Protein AF-A0A800FHF6-F1 (afdb_monomer)

Mean predicted aligned error: 5.93 Å

pLDDT: mean 88.07, std 9.69, range [51.0, 95.56]

Sequence (90 aa):
MNKIYQKIIGFLVKDAKLRAEEKGINFNEEKFIKKHEALLPIIFFYVLIWILNFIAPGILVMELYLIILLVLIIRGLNHYFGWIKILKKD

Structure (mmCIF, N/CA/C/O backbone):
data_AF-A0A800FHF6-F1
#
_entry.id   AF-A0A800FHF6-F1
#
loop_
_atom_site.group_PDB
_atom_site.id
_atom_site.type_symbol
_atom_site.label_atom_id
_atom_site.label_alt_id
_atom_site.label_comp_id
_atom_site.label_asym_id
_atom_site.label_entity_id
_atom_site.label_seq_id
_atom_site.pdbx_PDB_ins_code
_atom_site.Cartn_x
_atom_site.Cartn_y
_atom_site.Cartn_z
_atom_site.occupancy
_atom_site.B_iso_or_equ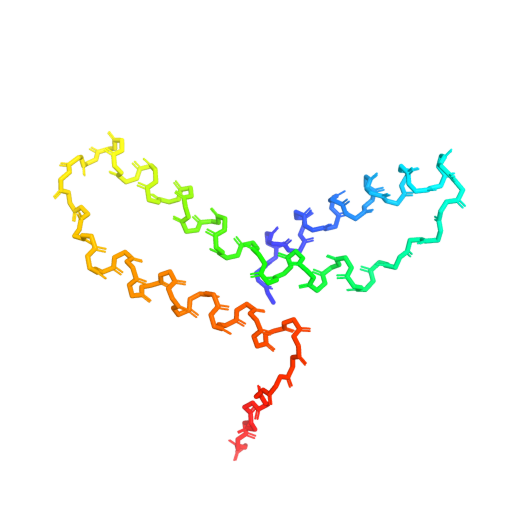iv
_atom_site.auth_seq_id
_atom_site.auth_comp_id
_atom_site.auth_asym_id
_atom_site.auth_atom_id
_atom_site.pdbx_PDB_model_num
ATOM 1 N N . MET A 1 1 ? 1.152 -9.103 7.860 1.00 64.00 1 MET A N 1
ATOM 2 C CA . MET A 1 1 ? 1.837 -8.126 6.978 1.00 64.00 1 MET A CA 1
ATOM 3 C C . MET A 1 1 ? 3.233 -7.859 7.489 1.00 64.00 1 MET A C 1
ATOM 5 O O . MET A 1 1 ? 3.478 -8.061 8.669 1.00 64.00 1 MET A O 1
ATOM 9 N N . ASN A 1 2 ? 4.130 -7.412 6.610 1.00 77.56 2 ASN A N 1
ATOM 10 C CA . ASN A 1 2 ? 5.480 -6.998 6.991 1.00 77.56 2 ASN A CA 1
ATOM 11 C C . ASN A 1 2 ? 5.431 -5.861 8.038 1.00 77.56 2 ASN A C 1
ATOM 13 O O . ASN A 1 2 ? 4.552 -4.999 7.964 1.00 77.56 2 ASN A O 1
ATOM 17 N N . LYS A 1 3 ? 6.377 -5.837 8.986 1.00 85.88 3 LYS A N 1
ATOM 18 C CA . LYS A 1 3 ? 6.428 -4.863 10.099 1.00 85.88 3 LYS A CA 1
ATOM 19 C C . LYS A 1 3 ? 6.476 -3.408 9.612 1.00 85.88 3 LYS A C 1
ATOM 21 O O . LYS A 1 3 ? 5.937 -2.516 10.261 1.00 85.88 3 LYS A O 1
ATOM 26 N N . ILE A 1 4 ? 7.078 -3.177 8.445 1.00 85.25 4 ILE A N 1
ATOM 27 C CA . ILE A 1 4 ? 7.171 -1.853 7.813 1.00 85.25 4 ILE A CA 1
ATOM 28 C C . ILE A 1 4 ? 5.782 -1.325 7.434 1.00 85.25 4 ILE A C 1
ATOM 30 O O . ILE A 1 4 ? 5.444 -0.198 7.788 1.00 85.25 4 ILE A O 1
ATOM 34 N N . TYR A 1 5 ? 4.948 -2.150 6.789 1.00 84.88 5 TYR A N 1
ATOM 35 C CA . TYR A 1 5 ? 3.584 -1.764 6.415 1.00 84.88 5 TYR A CA 1
ATOM 36 C C . TYR A 1 5 ? 2.753 -1.386 7.638 1.00 84.88 5 TYR A C 1
ATOM 38 O O . TYR A 1 5 ? 2.089 -0.356 7.633 1.00 84.88 5 TYR A O 1
ATOM 46 N N . GLN A 1 6 ? 2.849 -2.171 8.713 1.00 88.62 6 GLN A N 1
ATOM 47 C CA . GLN A 1 6 ? 2.131 -1.885 9.956 1.00 88.62 6 GLN A CA 1
ATOM 48 C C . GLN A 1 6 ? 2.557 -0.552 10.578 1.00 88.62 6 GLN A C 1
ATOM 50 O O . GLN A 1 6 ? 1.710 0.200 11.050 1.00 88.62 6 GLN A O 1
ATOM 55 N N . LYS A 1 7 ? 3.854 -0.224 10.537 1.00 91.88 7 LYS A N 1
ATOM 56 C CA . LYS A 1 7 ? 4.361 1.053 11.054 1.00 91.88 7 LYS A CA 1
ATOM 57 C C . LYS A 1 7 ? 3.852 2.245 10.236 1.00 91.88 7 LYS A C 1
ATOM 59 O O . LYS A 1 7 ? 3.440 3.240 10.825 1.00 91.88 7 LYS A O 1
ATOM 64 N N . ILE A 1 8 ? 3.836 2.125 8.904 1.00 90.94 8 ILE A N 1
ATOM 65 C CA . ILE A 1 8 ? 3.291 3.153 8.001 1.00 90.94 8 ILE A CA 1
ATOM 66 C C . ILE A 1 8 ? 1.796 3.352 8.271 1.00 90.94 8 ILE A C 1
ATOM 68 O O . ILE A 1 8 ? 1.358 4.475 8.500 1.00 90.94 8 ILE A O 1
ATOM 72 N N . ILE A 1 9 ? 1.020 2.267 8.309 1.00 92.75 9 ILE A N 1
ATOM 73 C CA . ILE A 1 9 ? -0.425 2.328 8.564 1.00 92.75 9 ILE A CA 1
ATOM 74 C C . ILE A 1 9 ? -0.703 2.935 9.937 1.00 92.75 9 ILE A C 1
ATOM 76 O O . ILE A 1 9 ? -1.546 3.816 10.042 1.00 92.75 9 ILE A O 1
ATOM 80 N N . GLY A 1 10 ? 0.028 2.525 10.974 1.00 93.75 10 GLY A N 1
ATOM 81 C CA . GLY A 1 10 ? -0.143 3.066 12.321 1.00 93.75 10 GLY A CA 1
ATOM 82 C C . GLY A 1 10 ? 0.103 4.575 12.390 1.00 93.75 10 GLY A C 1
ATOM 83 O O . GLY A 1 10 ? -0.609 5.278 13.102 1.00 93.75 10 GLY A O 1
ATOM 84 N N . PHE A 1 11 ? 1.065 5.095 11.623 1.00 94.31 11 PHE A N 1
ATOM 85 C CA . PHE A 1 11 ? 1.264 6.539 11.496 1.00 94.31 11 PHE A CA 1
ATOM 86 C C . PHE A 1 11 ? 0.072 7.218 10.803 1.00 94.31 11 PHE A C 1
ATOM 88 O O . PHE A 1 11 ? -0.476 8.181 11.336 1.00 94.31 11 PHE A O 1
ATOM 95 N N . LEU A 1 12 ? -0.382 6.675 9.668 1.00 93.38 12 LEU A N 1
ATOM 96 C CA . LEU A 1 12 ? -1.521 7.210 8.910 1.00 93.38 12 LEU A CA 1
ATOM 97 C C . LEU A 1 12 ? -2.827 7.194 9.713 1.00 93.38 12 LEU A C 1
ATOM 99 O O . LEU A 1 12 ? -3.620 8.126 9.620 1.00 93.38 12 LEU A O 1
ATOM 103 N N . VAL A 1 13 ? -3.048 6.148 10.510 1.00 95.56 13 VAL A N 1
ATOM 104 C CA . VAL A 1 13 ? -4.208 6.009 11.398 1.00 95.56 13 VAL A CA 1
ATOM 105 C C . VAL A 1 13 ? -4.209 7.099 12.461 1.00 95.56 13 VAL A C 1
ATOM 107 O O . VAL A 1 13 ? -5.233 7.750 12.645 1.00 95.56 13 VAL A O 1
ATOM 110 N N . LYS A 1 14 ? -3.074 7.333 13.135 1.00 94.81 14 LYS A N 1
ATOM 111 C CA . LYS A 1 14 ? -2.961 8.377 14.167 1.00 94.81 14 LYS A CA 1
ATOM 112 C C . LYS A 1 14 ? -3.295 9.756 13.606 1.00 94.81 14 LYS A C 1
ATOM 114 O O . LYS A 1 14 ? -4.102 10.478 14.177 1.00 94.81 14 LYS A O 1
ATOM 119 N N . ASP A 1 15 ? -2.709 10.079 12.463 1.00 94.38 15 ASP A N 1
ATOM 120 C CA . ASP A 1 15 ? -2.906 11.348 11.7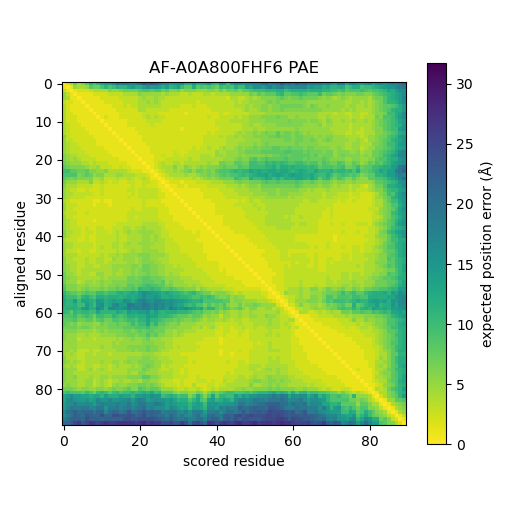68 1.00 94.38 15 ASP A CA 1
ATOM 121 C C . ASP A 1 15 ? -4.354 11.516 11.254 1.00 94.38 15 ASP A C 1
ATOM 123 O O . ASP A 1 15 ? -4.975 12.568 11.410 1.00 94.38 15 ASP A O 1
ATOM 127 N N . ALA A 1 16 ? -4.955 10.456 10.703 1.00 93.31 16 ALA A N 1
ATOM 128 C CA . ALA A 1 16 ? -6.358 10.472 10.286 1.00 93.31 16 ALA A CA 1
ATOM 129 C C . ALA A 1 16 ? -7.335 10.600 11.463 1.00 93.31 16 ALA A C 1
ATOM 131 O O . ALA A 1 16 ? -8.344 11.292 11.332 1.00 93.31 16 ALA A O 1
ATOM 132 N N . LYS A 1 17 ? -7.030 9.963 12.598 1.00 93.75 17 LYS A N 1
ATOM 133 C CA . LYS A 1 17 ? -7.834 10.037 13.819 1.00 93.75 17 LYS A CA 1
ATOM 134 C C . LYS A 1 17 ? -7.840 11.451 14.395 1.00 93.75 17 LYS A C 1
ATOM 136 O O . LYS A 1 17 ? -8.920 11.979 14.630 1.00 93.75 17 LYS A O 1
ATOM 141 N N . LEU A 1 18 ? -6.672 12.090 14.502 1.00 95.44 18 LEU A N 1
ATOM 142 C CA . LEU A 1 18 ? -6.553 13.490 14.933 1.00 95.44 18 LEU A CA 1
ATOM 143 C C . LEU A 1 18 ? -7.416 14.425 14.072 1.00 95.44 18 LEU A C 1
ATOM 145 O O . LEU A 1 18 ? -8.240 15.171 14.590 1.00 95.44 18 LEU A O 1
ATOM 149 N N . ARG A 1 19 ? -7.325 14.308 12.741 1.00 93.69 19 ARG A N 1
ATOM 150 C CA . ARG A 1 19 ? -8.155 15.108 11.822 1.00 93.69 19 ARG A CA 1
ATOM 151 C C . ARG A 1 19 ? -9.652 14.826 11.921 1.00 93.69 19 ARG A C 1
ATOM 153 O O . ARG A 1 19 ? -10.459 15.680 11.561 1.00 93.69 19 ARG A O 1
ATOM 160 N N . ALA A 1 20 ? -10.040 13.610 12.294 1.00 93.31 20 ALA A N 1
ATOM 161 C CA . ALA A 1 20 ? -11.443 13.258 12.466 1.00 93.31 20 ALA A CA 1
ATOM 162 C C . ALA A 1 20 ? -12.000 13.823 13.779 1.00 93.31 20 ALA A C 1
ATOM 164 O O . ALA A 1 20 ? -13.118 14.337 13.777 1.00 93.31 20 ALA A O 1
ATOM 165 N N . GLU A 1 21 ? -11.201 13.798 14.850 1.00 93.19 21 GLU A N 1
ATOM 166 C CA . GLU A 1 21 ? -11.509 14.426 16.141 1.00 93.19 21 GLU A CA 1
ATOM 167 C C . GLU A 1 21 ? -11.693 15.942 15.986 1.00 93.19 21 GLU A C 1
ATOM 169 O O . GLU A 1 21 ? -12.718 16.472 16.407 1.00 93.19 21 GLU A O 1
ATOM 174 N N . GLU A 1 22 ? -10.788 16.621 15.270 1.00 95.12 22 GLU A N 1
ATOM 175 C CA . GLU A 1 22 ? -10.906 18.056 14.946 1.00 95.12 22 GLU A CA 1
ATOM 176 C C . GLU A 1 22 ? -12.199 18.406 14.193 1.00 95.12 22 GLU A C 1
ATOM 178 O O . GLU A 1 22 ? -12.728 19.509 14.323 1.00 95.12 22 GLU A O 1
ATOM 183 N N . LYS A 1 23 ? -12.717 17.470 13.393 1.00 93.12 23 LYS A N 1
ATOM 184 C CA . LYS A 1 23 ? -13.928 17.655 12.582 1.00 93.12 23 LYS A CA 1
ATOM 185 C C . LYS A 1 23 ? -15.197 17.127 13.253 1.00 93.12 23 LYS A C 1
ATOM 187 O O . LYS A 1 23 ? -16.270 17.247 12.666 1.00 93.12 23 LYS A O 1
ATOM 192 N N . GLY A 1 24 ? -15.090 16.510 14.433 1.00 93.06 24 GLY A N 1
ATOM 193 C CA . GLY A 1 24 ? -16.2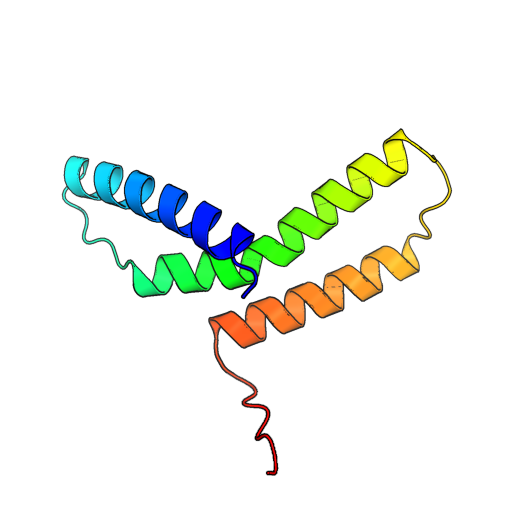10 15.856 15.113 1.00 93.06 24 GLY A CA 1
ATOM 194 C C . GLY A 1 24 ? -16.817 14.679 14.335 1.00 93.06 24 GLY A C 1
ATOM 195 O O . GLY A 1 24 ? -17.998 14.378 14.498 1.00 93.06 24 GLY A O 1
ATOM 196 N N . ILE A 1 25 ? -16.047 14.023 13.458 1.00 93.75 25 ILE A N 1
ATOM 197 C CA . ILE A 1 25 ? -16.527 12.914 12.618 1.00 93.75 25 ILE A CA 1
ATOM 198 C C . ILE A 1 25 ? -16.156 11.580 13.269 1.00 93.75 25 ILE A C 1
ATOM 200 O O . ILE A 1 25 ? -15.024 11.380 13.706 1.00 93.75 25 ILE A O 1
ATOM 204 N N . ASN A 1 26 ? -17.087 10.623 13.267 1.00 90.69 26 ASN A N 1
ATOM 205 C CA . ASN A 1 26 ? -16.806 9.266 13.726 1.00 90.69 26 ASN A CA 1
ATOM 206 C C . ASN A 1 26 ? -15.804 8.559 12.789 1.00 90.69 26 ASN A C 1
ATOM 208 O O . ASN A 1 26 ? -16.103 8.290 11.621 1.00 90.69 26 ASN A O 1
ATOM 212 N N . PHE A 1 27 ? -14.615 8.245 13.305 1.00 92.38 27 PHE A N 1
ATOM 213 C CA . PHE A 1 27 ? -13.556 7.567 12.565 1.00 92.38 27 PHE A CA 1
ATOM 214 C C . PHE A 1 27 ? -13.612 6.051 12.762 1.00 92.38 27 PHE A C 1
ATOM 216 O O . PHE A 1 27 ? -13.373 5.535 13.852 1.00 92.38 27 PHE A O 1
ATOM 223 N N . ASN A 1 28 ? -13.862 5.316 11.675 1.00 93.44 28 ASN A N 1
ATOM 224 C CA . ASN A 1 28 ? -13.765 3.859 11.678 1.00 93.44 28 ASN A CA 1
ATOM 225 C C . ASN A 1 28 ? -12.326 3.418 11.364 1.00 93.44 28 ASN A C 1
ATOM 227 O O . ASN A 1 28 ? -11.939 3.270 10.200 1.00 93.44 28 ASN A O 1
ATOM 231 N N . GLU A 1 29 ? -11.554 3.205 12.426 1.00 92.19 29 GLU A N 1
ATOM 232 C CA . GLU A 1 29 ? -10.149 2.801 12.365 1.00 92.19 29 GLU A CA 1
ATOM 233 C C . GLU A 1 29 ? -9.945 1.465 11.639 1.00 92.19 29 GLU A C 1
ATOM 235 O O . GLU A 1 29 ? -9.094 1.366 10.757 1.00 92.19 29 GLU A O 1
ATOM 240 N N . GLU A 1 30 ? -10.768 0.454 11.925 1.00 91.31 30 GLU A N 1
ATOM 241 C CA . GLU A 1 30 ? -10.633 -0.878 11.325 1.00 91.31 30 GLU A CA 1
ATOM 242 C C . GLU A 1 30 ? -10.811 -0.836 9.800 1.00 91.31 30 GLU A C 1
ATOM 244 O O . GLU A 1 30 ? -10.019 -1.403 9.041 1.00 91.31 30 GLU A O 1
ATOM 249 N N . LYS A 1 31 ? -11.831 -0.110 9.328 1.00 90.56 31 LYS A N 1
ATOM 250 C CA . LYS A 1 31 ? -12.085 0.078 7.895 1.00 90.56 31 LYS A CA 1
ATOM 251 C C . LYS A 1 31 ? -1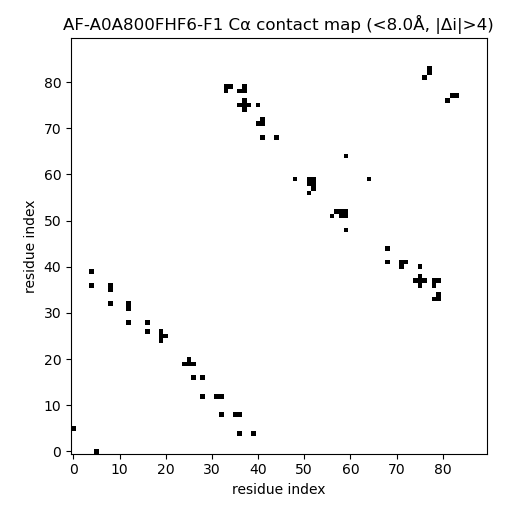0.953 0.859 7.230 1.00 90.56 31 LYS A C 1
ATOM 253 O O . LYS A 1 31 ? -10.578 0.553 6.095 1.00 90.56 31 LYS A O 1
ATOM 258 N N . PHE A 1 32 ? -10.400 1.853 7.923 1.00 93.00 32 PHE A N 1
ATOM 259 C CA . PHE A 1 32 ? -9.270 2.632 7.430 1.00 93.00 32 PHE A CA 1
ATOM 260 C C . PHE A 1 32 ? -8.008 1.775 7.293 1.00 93.00 32 PHE A C 1
ATOM 262 O O . PHE A 1 32 ? -7.348 1.836 6.252 1.00 93.00 32 PHE A O 1
ATOM 269 N N . ILE A 1 33 ? -7.710 0.946 8.295 1.00 92.31 33 ILE A N 1
ATOM 270 C CA . ILE A 1 33 ? -6.597 -0.006 8.273 1.00 92.31 33 ILE A CA 1
ATOM 271 C C . ILE A 1 33 ? -6.768 -0.965 7.094 1.00 92.31 33 ILE A C 1
ATOM 273 O O . ILE A 1 33 ? -5.919 -0.972 6.206 1.00 92.31 33 ILE A O 1
ATOM 277 N N . LYS A 1 34 ? -7.904 -1.670 6.994 1.00 91.38 34 LYS A N 1
ATOM 278 C CA . LYS A 1 34 ? -8.183 -2.620 5.897 1.00 91.38 34 LYS A CA 1
ATOM 279 C C . LYS A 1 34 ? -8.008 -1.997 4.512 1.00 91.38 34 LYS A C 1
ATOM 281 O O . LYS A 1 34 ? -7.440 -2.621 3.616 1.00 91.38 34 LYS A O 1
ATOM 286 N N . LYS A 1 35 ? -8.462 -0.751 4.332 1.00 91.44 35 LYS A N 1
ATOM 287 C CA . LYS A 1 35 ? -8.276 -0.006 3.080 1.00 91.44 35 LYS A CA 1
ATOM 288 C C . LYS A 1 35 ? -6.793 0.195 2.756 1.00 91.44 35 LYS A C 1
ATOM 290 O O . LYS A 1 35 ? -6.380 -0.055 1.628 1.00 91.44 35 LYS A O 1
ATOM 295 N N . HIS A 1 36 ? -5.993 0.645 3.719 1.00 92.75 36 HIS A N 1
ATOM 296 C CA . HIS A 1 36 ? -4.571 0.903 3.480 1.00 92.75 36 HIS A CA 1
ATOM 297 C C . HIS A 1 36 ? -3.781 -0.387 3.288 1.00 92.75 36 HIS A C 1
ATOM 299 O O . HIS A 1 36 ? -2.918 -0.434 2.420 1.00 92.75 36 HIS A O 1
ATOM 305 N N . GLU A 1 37 ? -4.108 -1.448 4.021 1.00 91.19 37 GLU A N 1
ATOM 306 C CA . GLU A 1 37 ? -3.508 -2.772 3.836 1.00 91.19 37 GLU A CA 1
ATOM 307 C C . GLU A 1 37 ? -3.729 -3.322 2.421 1.00 91.19 37 GLU A C 1
ATOM 309 O O . GLU A 1 37 ? -2.818 -3.915 1.844 1.00 91.19 37 GLU A O 1
ATOM 314 N N . ALA A 1 38 ? -4.908 -3.082 1.840 1.00 91.81 38 ALA A N 1
ATOM 315 C CA . ALA A 1 38 ? -5.220 -3.464 0.465 1.00 91.81 38 ALA A CA 1
ATOM 316 C C . ALA A 1 38 ? -4.471 -2.616 -0.581 1.00 91.81 38 ALA A C 1
ATOM 318 O O . ALA A 1 38 ? -4.071 -3.137 -1.621 1.00 91.81 38 ALA A O 1
ATOM 319 N N . LEU A 1 39 ? -4.273 -1.319 -0.317 1.00 91.88 39 LEU A N 1
ATOM 320 C CA . LEU A 1 39 ? -3.679 -0.372 -1.270 1.00 91.88 39 LEU A CA 1
ATOM 321 C C . LEU A 1 39 ? -2.147 -0.323 -1.228 1.00 91.88 39 LEU A C 1
ATOM 323 O O . LEU A 1 39 ? -1.513 -0.117 -2.261 1.00 91.88 39 LEU A O 1
ATOM 327 N N . LEU A 1 40 ? -1.538 -0.510 -0.055 1.00 91.69 40 LEU A N 1
ATOM 328 C CA . LEU A 1 40 ? -0.091 -0.387 0.152 1.00 91.69 40 LEU A CA 1
ATOM 329 C C . LEU A 1 40 ? 0.754 -1.234 -0.807 1.00 91.69 40 LEU A C 1
ATOM 331 O O . LEU A 1 40 ? 1.720 -0.690 -1.341 1.00 91.69 40 LEU A O 1
ATOM 335 N N . PRO A 1 41 ? 0.415 -2.508 -1.087 1.00 91.25 41 PRO A N 1
ATOM 336 C CA . PRO A 1 41 ? 1.152 -3.311 -2.061 1.00 91.25 41 PRO A CA 1
ATOM 337 C C . PRO A 1 41 ? 1.146 -2.711 -3.472 1.00 91.25 41 PRO A C 1
ATOM 339 O O . PRO A 1 41 ? 2.160 -2.764 -4.161 1.00 91.25 41 PRO A O 1
ATOM 342 N N . ILE A 1 42 ? 0.026 -2.108 -3.886 1.00 93.69 42 ILE A N 1
ATOM 343 C CA . ILE A 1 42 ? -0.117 -1.464 -5.198 1.00 93.69 42 ILE A CA 1
ATOM 344 C C . ILE A 1 42 ? 0.750 -0.202 -5.245 1.00 93.69 42 ILE A C 1
ATOM 346 O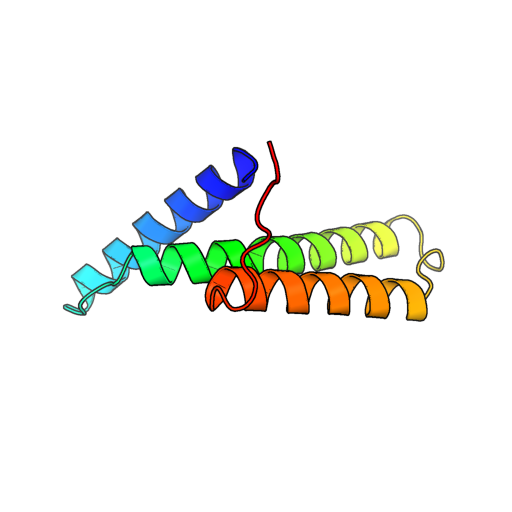 O . ILE A 1 42 ? 1.514 -0.015 -6.186 1.00 93.69 42 ILE A O 1
ATOM 350 N N . ILE A 1 43 ? 0.696 0.632 -4.201 1.00 92.69 43 ILE A N 1
ATOM 351 C CA . ILE A 1 43 ? 1.524 1.844 -4.099 1.00 92.69 43 ILE A CA 1
ATOM 352 C C . ILE A 1 43 ? 3.014 1.482 -4.138 1.00 92.69 43 ILE A C 1
ATOM 354 O O . ILE A 1 43 ? 3.777 2.088 -4.888 1.00 92.69 43 ILE A O 1
ATOM 358 N N . PHE A 1 44 ? 3.430 0.468 -3.374 1.00 92.00 44 PHE A N 1
ATOM 359 C CA . PHE A 1 44 ? 4.815 -0.006 -3.381 1.00 92.00 44 PHE A CA 1
ATOM 360 C C . PHE A 1 44 ? 5.249 -0.499 -4.757 1.00 92.00 44 PHE A C 1
ATOM 362 O O . PHE A 1 44 ? 6.363 -0.204 -5.185 1.00 92.00 44 PHE A O 1
ATOM 369 N N . PHE A 1 45 ? 4.375 -1.222 -5.458 1.00 93.19 45 PHE A N 1
ATOM 370 C CA . PHE A 1 45 ? 4.642 -1.670 -6.816 1.00 93.19 45 PHE A CA 1
ATOM 371 C C . PHE A 1 45 ? 4.861 -0.487 -7.767 1.00 93.19 45 PHE A C 1
ATOM 373 O O . PHE A 1 45 ? 5.853 -0.471 -8.487 1.00 93.19 45 PHE A O 1
ATOM 380 N N . TYR A 1 46 ? 4.022 0.550 -7.706 1.00 92.06 46 TYR A N 1
ATOM 381 C CA . TYR A 1 46 ? 4.216 1.767 -8.504 1.00 92.06 46 TYR A CA 1
ATOM 382 C C . TYR A 1 46 ? 5.545 2.471 -8.213 1.00 92.06 46 TYR A C 1
ATOM 384 O O . TYR A 1 46 ? 6.266 2.826 -9.145 1.00 92.06 46 TYR A O 1
ATOM 392 N N . VAL A 1 47 ? 5.896 2.651 -6.936 1.00 93.50 47 VAL A N 1
ATOM 393 C CA . VAL A 1 47 ? 7.170 3.278 -6.542 1.00 93.50 47 VAL A CA 1
ATOM 394 C C . VAL A 1 47 ? 8.359 2.455 -7.041 1.00 93.50 47 VAL A C 1
ATOM 396 O O . VAL A 1 47 ? 9.316 3.017 -7.568 1.00 93.50 47 VAL A O 1
ATOM 399 N N . LEU A 1 48 ? 8.288 1.125 -6.933 1.00 92.06 48 LEU A N 1
ATOM 400 C CA . LEU A 1 48 ? 9.323 0.226 -7.439 1.00 92.06 48 LEU A CA 1
ATOM 401 C C . LEU A 1 48 ? 9.497 0.364 -8.955 1.00 92.06 48 LEU A C 1
ATOM 403 O O . LEU A 1 48 ? 10.620 0.489 -9.432 1.00 92.06 48 LEU A O 1
ATOM 407 N N . ILE A 1 49 ? 8.394 0.376 -9.705 1.00 91.81 49 ILE A N 1
ATOM 408 C CA . ILE A 1 49 ? 8.398 0.547 -11.161 1.00 91.81 49 ILE A CA 1
ATOM 409 C C . ILE A 1 49 ? 9.014 1.890 -11.557 1.00 91.81 49 ILE A C 1
ATOM 411 O O . ILE A 1 49 ? 9.822 1.948 -12.481 1.00 91.81 49 ILE A O 1
ATOM 415 N N . TRP A 1 50 ? 8.686 2.958 -10.832 1.00 91.75 50 TRP A N 1
ATOM 416 C CA . TRP A 1 50 ? 9.260 4.278 -11.072 1.00 91.75 50 TRP A CA 1
ATOM 417 C C . TRP A 1 50 ? 10.780 4.299 -10.854 1.00 91.75 50 TRP A C 1
ATOM 419 O O . TRP A 1 50 ? 11.512 4.783 -11.716 1.00 91.75 50 TRP A O 1
ATOM 429 N N . ILE A 1 51 ? 11.265 3.698 -9.760 1.00 93.38 51 ILE A N 1
ATOM 430 C CA . ILE A 1 51 ? 12.704 3.560 -9.478 1.00 9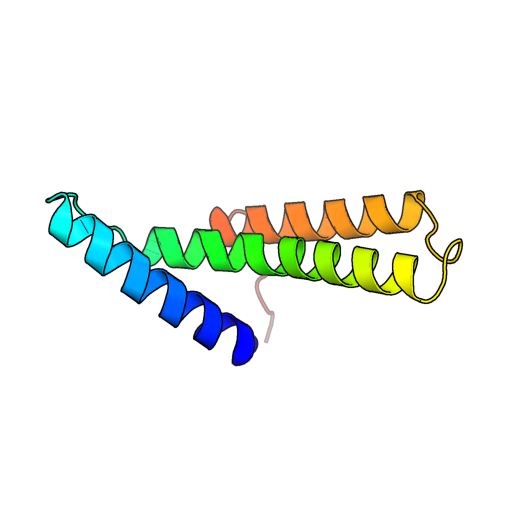3.38 51 ILE A CA 1
ATOM 431 C C . ILE A 1 51 ? 13.398 2.721 -10.560 1.00 93.38 51 ILE A C 1
ATOM 433 O O . ILE A 1 51 ? 14.462 3.099 -11.044 1.00 93.38 51 ILE A O 1
ATOM 437 N N . LEU A 1 52 ? 12.796 1.601 -10.969 1.00 90.50 52 LEU A N 1
ATOM 438 C CA . LEU A 1 52 ? 13.350 0.739 -12.015 1.00 90.50 52 LEU A CA 1
ATOM 439 C C . LEU A 1 52 ? 13.458 1.469 -13.352 1.00 90.50 52 LEU A C 1
ATOM 441 O O . LEU A 1 52 ? 14.489 1.370 -14.007 1.00 90.50 52 LEU A O 1
ATOM 445 N N . ASN A 1 53 ? 12.439 2.240 -13.732 1.00 89.88 53 ASN A N 1
ATOM 446 C CA . ASN A 1 53 ? 12.469 3.015 -14.968 1.00 89.88 53 ASN A CA 1
ATOM 447 C C . ASN A 1 53 ? 13.512 4.144 -14.929 1.00 89.88 53 ASN A C 1
ATOM 449 O O . ASN A 1 53 ? 14.088 4.485 -15.956 1.00 89.88 53 ASN A O 1
ATOM 453 N N . PHE A 1 54 ? 13.770 4.712 -13.747 1.00 91.50 54 PHE A N 1
ATOM 454 C CA . PHE A 1 54 ? 14.808 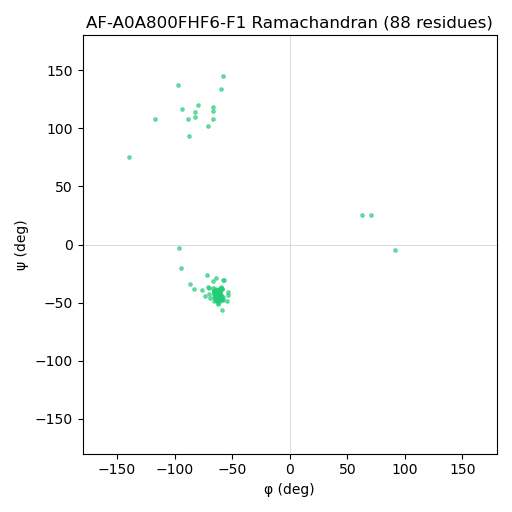5.725 -13.562 1.00 91.50 54 PHE A CA 1
ATOM 455 C C . PHE A 1 54 ? 16.223 5.143 -13.694 1.00 91.50 54 PHE A C 1
ATOM 457 O O . PHE A 1 54 ? 17.082 5.760 -14.316 1.00 91.50 54 PHE A O 1
ATOM 464 N N . ILE A 1 55 ? 16.472 3.961 -13.119 1.00 93.88 55 ILE A N 1
ATOM 465 C CA . ILE A 1 55 ? 17.808 3.340 -13.095 1.00 93.88 55 ILE A CA 1
ATOM 466 C C . ILE A 1 55 ? 18.102 2.580 -14.394 1.00 93.88 55 ILE A C 1
ATOM 468 O O . ILE A 1 55 ? 19.234 2.589 -14.873 1.00 93.88 55 ILE A O 1
ATOM 472 N N . ALA A 1 56 ? 17.101 1.904 -14.954 1.00 90.50 56 ALA A N 1
ATOM 473 C CA . ALA A 1 56 ? 17.248 1.041 -16.116 1.00 90.50 56 ALA A CA 1
ATOM 474 C C . ALA A 1 56 ? 16.062 1.214 -17.084 1.00 90.50 56 ALA A C 1
ATOM 476 O O . ALA A 1 56 ? 15.165 0.361 -17.156 1.00 90.50 56 ALA A O 1
ATOM 477 N N . PRO A 1 57 ? 16.042 2.329 -17.834 1.00 85.31 57 PRO A N 1
ATOM 478 C CA . PRO A 1 57 ? 14.992 2.589 -18.807 1.00 85.31 57 PRO A CA 1
ATOM 479 C C . PRO A 1 57 ? 14.963 1.478 -19.867 1.00 85.31 57 PRO A C 1
ATOM 481 O O . PRO A 1 57 ? 15.998 1.064 -20.385 1.00 85.31 57 PRO A O 1
ATOM 484 N N . GLY A 1 58 ? 13.765 0.981 -20.181 1.00 81.69 58 GLY A N 1
ATOM 485 C CA . GLY A 1 58 ? 13.555 -0.062 -21.195 1.00 81.69 58 GLY A CA 1
ATOM 486 C C . GLY A 1 58 ? 13.577 -1.511 -20.691 1.00 81.69 58 GLY A C 1
ATOM 487 O O . GLY A 1 58 ? 13.258 -2.408 -21.463 1.00 81.69 58 GLY A O 1
ATOM 488 N N . ILE A 1 59 ? 13.870 -1.767 -19.408 1.00 82.94 59 ILE A N 1
ATOM 489 C CA . ILE A 1 59 ? 13.754 -3.121 -18.817 1.00 82.94 59 ILE A CA 1
ATOM 490 C C . ILE A 1 59 ? 12.290 -3.555 -18.639 1.00 82.94 59 ILE A C 1
ATOM 492 O O . ILE A 1 59 ? 11.975 -4.745 -18.595 1.00 82.94 59 ILE A O 1
ATOM 496 N N . LEU A 1 60 ? 11.379 -2.593 -18.503 1.00 80.56 60 LEU A N 1
ATOM 497 C CA . LEU A 1 60 ? 9.989 -2.863 -18.166 1.00 80.56 60 LEU A CA 1
ATOM 498 C C . LEU A 1 60 ? 9.175 -3.256 -19.398 1.00 80.56 60 LEU A C 1
ATOM 500 O O . LEU A 1 60 ? 8.835 -2.422 -20.234 1.00 80.56 60 LEU A O 1
ATOM 504 N N . VAL A 1 61 ? 8.802 -4.532 -19.449 1.00 88.06 61 VAL A N 1
ATOM 505 C CA . VAL A 1 61 ? 7.831 -5.067 -20.407 1.00 88.06 61 VAL A CA 1
ATOM 506 C C . VAL A 1 61 ? 6.422 -4.728 -19.914 1.00 88.06 61 VAL A C 1
ATOM 508 O O . VAL A 1 61 ? 6.031 -5.115 -18.806 1.00 88.06 61 VAL A O 1
ATOM 511 N N . MET A 1 62 ? 5.665 -3.978 -20.717 1.00 85.25 62 MET A N 1
ATOM 512 C CA . MET A 1 62 ? 4.367 -3.411 -20.329 1.00 85.25 62 MET A CA 1
ATOM 513 C C . MET A 1 62 ? 3.361 -4.497 -19.919 1.00 85.25 62 MET A C 1
ATOM 515 O O . MET A 1 62 ? 2.626 -4.339 -18.945 1.00 85.25 62 MET A O 1
ATOM 519 N N . GLU A 1 63 ? 3.372 -5.629 -20.612 1.00 88.12 63 GLU A N 1
ATOM 520 C CA . GLU A 1 63 ? 2.498 -6.774 -20.379 1.00 88.12 63 GLU A CA 1
ATOM 521 C C . GLU A 1 63 ? 2.732 -7.386 -18.992 1.00 88.12 63 GLU A C 1
ATOM 523 O O . GLU A 1 63 ? 1.778 -7.651 -18.259 1.00 88.12 63 GLU A O 1
ATOM 528 N N . LEU A 1 64 ? 3.997 -7.548 -18.586 1.00 86.88 64 LEU A N 1
ATOM 529 C CA . LEU A 1 64 ? 4.347 -8.074 -17.262 1.00 86.88 64 LEU A CA 1
ATOM 530 C C . LEU A 1 64 ? 3.906 -7.121 -16.150 1.00 86.88 64 LEU A C 1
ATOM 532 O O . LEU A 1 64 ? 3.379 -7.562 -15.127 1.00 86.88 64 LEU A O 1
ATOM 536 N N . TYR A 1 65 ? 4.072 -5.816 -16.367 1.00 88.00 65 TYR A N 1
ATOM 537 C CA . TYR A 1 65 ? 3.590 -4.794 -15.443 1.00 88.00 65 TYR A CA 1
ATOM 538 C C . TYR A 1 65 ? 2.071 -4.889 -15.236 1.00 88.00 65 TYR A C 1
ATOM 540 O O . TYR A 1 65 ? 1.609 -4.909 -14.093 1.00 88.00 65 TYR A O 1
ATOM 548 N N . LEU A 1 66 ? 1.299 -5.008 -16.322 1.00 90.94 66 LEU A N 1
ATOM 549 C CA . LEU A 1 66 ? -0.161 -5.099 -16.259 1.00 90.94 66 LEU A CA 1
ATOM 550 C C . LEU A 1 66 ? -0.632 -6.377 -15.554 1.00 90.94 66 LEU A C 1
ATOM 552 O O . LEU A 1 66 ? -1.561 -6.317 -14.748 1.00 90.94 66 LEU A O 1
ATOM 556 N N . ILE A 1 67 ? 0.026 -7.514 -15.800 1.00 93.69 67 ILE A N 1
ATOM 557 C CA . ILE A 1 67 ? -0.296 -8.785 -15.136 1.00 93.69 67 ILE A CA 1
ATOM 558 C C . ILE A 1 67 ? -0.062 -8.678 -13.625 1.00 93.69 67 ILE A C 1
ATOM 560 O O . ILE A 1 67 ? -0.941 -9.032 -12.837 1.00 93.69 67 ILE A O 1
ATOM 564 N N . ILE A 1 68 ? 1.095 -8.160 -13.202 1.00 93.06 68 ILE A N 1
ATOM 565 C CA . ILE A 1 68 ? 1.408 -8.010 -11.774 1.00 93.06 68 ILE A CA 1
ATOM 566 C C . ILE A 1 68 ? 0.430 -7.032 -11.116 1.00 93.06 68 ILE A C 1
ATOM 568 O O . ILE A 1 68 ? -0.087 -7.316 -10.032 1.00 93.06 68 ILE A O 1
ATOM 572 N N . LEU A 1 69 ? 0.126 -5.914 -11.781 1.00 93.62 69 LEU A N 1
ATOM 573 C CA . LEU A 1 69 ? -0.843 -4.940 -11.289 1.00 93.62 69 LEU A CA 1
ATOM 574 C C . LEU A 1 69 ? -2.225 -5.575 -11.094 1.00 93.62 69 LEU A C 1
ATOM 576 O O . LEU A 1 69 ? -2.829 -5.405 -10.035 1.00 93.62 69 LEU A O 1
ATOM 580 N N . LEU A 1 70 ? -2.703 -6.347 -12.073 1.00 94.06 70 LEU A N 1
ATOM 581 C CA . LEU A 1 70 ? -3.989 -7.036 -11.993 1.00 94.06 70 LEU A CA 1
ATOM 582 C C . LEU A 1 70 ? -4.034 -8.008 -10.806 1.00 94.06 70 LEU A C 1
ATOM 584 O O . LEU A 1 70 ? -4.994 -7.997 -10.034 1.00 94.06 70 LEU A O 1
ATOM 588 N N . VAL A 1 71 ? -2.975 -8.798 -10.606 1.00 94.38 71 VAL A N 1
ATOM 589 C CA . VAL A 1 71 ? -2.859 -9.719 -9.463 1.00 94.38 71 VAL A CA 1
ATOM 590 C C . VAL A 1 71 ? -2.901 -8.963 -8.132 1.00 94.38 71 VAL A C 1
ATOM 592 O O . VAL A 1 71 ? -3.593 -9.387 -7.202 1.00 94.38 71 VAL A O 1
ATOM 595 N N . LEU A 1 72 ? -2.198 -7.831 -8.024 1.00 94.19 72 LEU A N 1
ATOM 596 C CA . LEU A 1 72 ? -2.200 -7.006 -6.814 1.00 94.19 72 LEU A CA 1
ATOM 597 C C . LEU A 1 72 ? -3.573 -6.384 -6.540 1.00 94.19 72 LEU A C 1
ATOM 599 O O . LEU A 1 72 ? -4.004 -6.380 -5.387 1.00 94.19 72 LEU A O 1
ATOM 603 N N . ILE A 1 73 ? -4.278 -5.919 -7.576 1.00 92.69 73 ILE A N 1
ATOM 604 C CA . ILE A 1 73 ? -5.642 -5.387 -7.454 1.00 92.69 73 ILE A CA 1
ATOM 605 C C . ILE A 1 73 ? -6.590 -6.476 -6.956 1.00 92.69 73 IL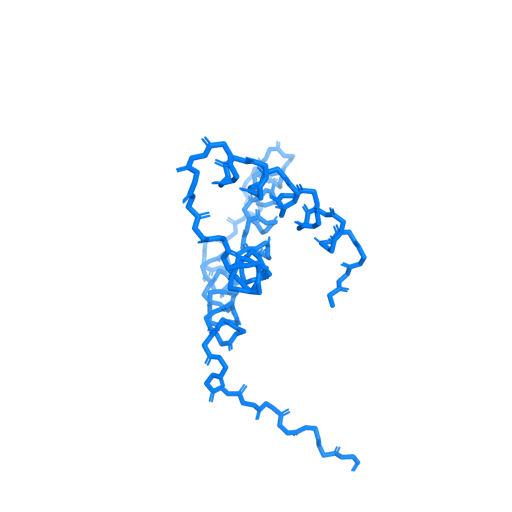E A C 1
ATOM 607 O O . ILE A 1 73 ? -7.276 -6.267 -5.958 1.00 92.69 73 ILE A O 1
ATOM 611 N N . ILE A 1 74 ? -6.597 -7.651 -7.591 1.00 93.19 74 ILE A N 1
ATOM 612 C CA . ILE A 1 74 ? -7.460 -8.771 -7.185 1.00 93.19 74 ILE A CA 1
ATOM 613 C C . ILE A 1 74 ? -7.171 -9.163 -5.734 1.00 93.19 74 ILE A C 1
ATOM 615 O O . ILE A 1 74 ? -8.093 -9.324 -4.934 1.00 93.19 74 ILE A O 1
ATOM 619 N N . ARG A 1 75 ? -5.892 -9.261 -5.356 1.00 91.31 75 ARG A N 1
ATOM 620 C CA . ARG A 1 75 ? -5.487 -9.567 -3.981 1.00 91.31 75 ARG A CA 1
ATOM 621 C C . ARG A 1 75 ? -5.934 -8.490 -2.990 1.00 91.31 75 ARG A C 1
ATOM 623 O O . ARG A 1 75 ? -6.401 -8.835 -1.907 1.00 91.31 75 ARG A O 1
ATOM 630 N N . GLY A 1 76 ? -5.793 -7.212 -3.339 1.00 90.88 76 GLY A N 1
ATOM 631 C CA . GLY A 1 76 ? -6.213 -6.085 -2.506 1.00 90.88 76 GLY A CA 1
ATOM 632 C C . GLY A 1 76 ? -7.729 -6.049 -2.312 1.00 90.88 76 GLY A C 1
ATOM 633 O O . GLY A 1 76 ? -8.200 -5.936 -1.182 1.00 90.88 76 GLY A O 1
ATOM 634 N N . LEU A 1 77 ? -8.495 -6.237 -3.390 1.00 90.00 77 LEU A N 1
ATOM 635 C CA . LEU A 1 77 ? -9.954 -6.354 -3.338 1.00 90.00 77 LEU A CA 1
ATOM 636 C C . LEU A 1 77 ? -10.379 -7.542 -2.475 1.00 90.00 77 LEU A C 1
ATOM 638 O O . LEU A 1 77 ? -11.241 -7.393 -1.611 1.00 90.00 77 LEU A O 1
ATOM 642 N N . ASN A 1 78 ? -9.730 -8.695 -2.643 1.00 90.44 78 ASN A N 1
ATOM 643 C CA . ASN A 1 78 ? -10.016 -9.864 -1.825 1.00 90.44 78 ASN A CA 1
ATOM 644 C C . ASN A 1 78 ? -9.704 -9.630 -0.340 1.00 90.44 78 ASN A C 1
ATOM 646 O O . ASN A 1 78 ? -10.467 -10.063 0.514 1.00 90.44 78 ASN A O 1
ATOM 650 N N . HIS A 1 79 ? -8.618 -8.923 -0.017 1.00 87.81 79 HIS A N 1
ATOM 651 C CA . HIS A 1 79 ? -8.287 -8.555 1.366 1.00 87.81 79 HIS A CA 1
ATOM 652 C C . HIS A 1 79 ? -9.313 -7.586 1.966 1.00 87.81 79 HIS A C 1
ATOM 654 O O . HIS A 1 79 ? -9.698 -7.729 3.123 1.00 87.81 79 HIS A O 1
ATOM 660 N N . TYR A 1 80 ? -9.782 -6.618 1.176 1.00 87.62 80 TYR A N 1
ATOM 661 C CA . TYR A 1 80 ? -10.729 -5.605 1.636 1.00 87.62 80 TYR A CA 1
ATOM 662 C C . TYR A 1 80 ? -12.152 -6.156 1.824 1.00 87.62 80 TYR A C 1
ATOM 664 O O . TYR A 1 80 ? -12.789 -5.866 2.836 1.00 87.62 80 TYR A O 1
ATOM 672 N N . PHE A 1 81 ? -12.648 -6.950 0.870 1.00 86.31 81 PHE A N 1
ATOM 673 C CA . PHE A 1 81 ? -14.011 -7.495 0.892 1.00 86.31 81 PHE A CA 1
ATOM 674 C C . PHE A 1 81 ? -14.117 -8.897 1.508 1.00 86.31 81 PHE A C 1
ATOM 676 O O . PHE A 1 81 ? -15.201 -9.298 1.922 1.00 86.31 81 PHE A O 1
ATOM 683 N N . GLY A 1 82 ? -13.016 -9.648 1.585 1.00 82.31 82 GLY A N 1
ATOM 684 C CA . GLY A 1 82 ? -12.981 -10.988 2.175 1.00 82.31 82 GLY A CA 1
ATOM 685 C C . GLY A 1 82 ? -13.699 -12.075 1.364 1.00 82.31 82 GLY A C 1
ATOM 686 O O . GLY A 1 82 ? -14.143 -13.055 1.957 1.00 82.31 82 GLY A O 1
ATOM 687 N N . TRP A 1 83 ? -13.843 -11.915 0.041 1.00 76.50 83 TRP A N 1
ATOM 688 C CA . TRP A 1 83 ? -14.632 -12.815 -0.819 1.00 76.50 83 TRP A CA 1
ATOM 689 C C . TRP A 1 83 ? -14.113 -14.259 -0.870 1.00 76.50 83 TRP A C 1
ATOM 691 O O . TRP A 1 83 ? -14.902 -15.199 -0.865 1.00 76.50 83 TRP A O 1
ATOM 701 N N . ILE A 1 84 ? -12.795 -14.451 -0.895 1.00 71.31 84 ILE A N 1
ATOM 702 C CA . ILE A 1 84 ? -12.135 -15.753 -0.997 1.00 71.31 84 ILE A CA 1
ATOM 703 C C . ILE A 1 84 ? -11.324 -15.983 0.276 1.00 71.31 84 ILE A C 1
ATOM 705 O O . ILE A 1 84 ? -10.266 -15.379 0.483 1.00 71.31 84 ILE A O 1
ATOM 709 N N . LYS A 1 85 ? -11.809 -16.899 1.119 1.00 69.00 85 LYS A N 1
ATOM 710 C CA . LYS A 1 85 ? -11.053 -17.458 2.242 1.00 69.00 85 LYS A CA 1
ATOM 711 C C . LYS A 1 85 ? -10.273 -18.667 1.737 1.00 69.00 85 LYS A C 1
ATOM 713 O O . LYS A 1 85 ? -10.858 -19.708 1.457 1.00 69.00 85 LYS A O 1
ATOM 718 N N . ILE A 1 86 ? -8.955 -18.535 1.617 1.00 63.88 86 ILE A N 1
ATOM 719 C CA . ILE A 1 86 ? -8.088 -19.687 1.359 1.00 63.88 86 ILE A CA 1
ATOM 720 C C . ILE A 1 86 ? -8.064 -20.507 2.652 1.00 63.88 86 ILE A C 1
ATOM 722 O O . ILE A 1 86 ? -7.411 -20.121 3.620 1.00 63.88 86 ILE A O 1
ATOM 726 N N . LEU A 1 87 ? -8.825 -21.601 2.690 1.00 60.56 87 LEU A N 1
ATOM 727 C CA . LEU A 1 87 ? -8.740 -22.583 3.765 1.00 60.56 87 LEU A CA 1
ATOM 728 C C . LEU A 1 87 ? -7.372 -23.256 3.661 1.00 60.56 87 LEU A C 1
ATOM 730 O O . LEU A 1 87 ? -7.111 -24.013 2.726 1.00 60.56 87 LEU A O 1
ATOM 734 N N . LYS A 1 88 ? -6.478 -22.944 4.600 1.00 51.84 88 LYS A N 1
ATOM 735 C CA . LYS A 1 88 ? -5.266 -23.736 4.793 1.00 51.84 88 LYS A CA 1
ATOM 736 C C . LYS A 1 88 ? -5.722 -25.107 5.290 1.00 51.84 88 LYS A C 1
ATOM 738 O O . LYS A 1 88 ? -6.395 -25.184 6.312 1.00 51.84 88 LYS A O 1
ATOM 743 N N . LYS A 1 89 ? -5.428 -26.155 4.526 1.00 51.00 89 LYS A N 1
ATOM 744 C CA . LYS A 1 89 ? -5.563 -27.531 4.997 1.00 51.00 89 LYS A CA 1
ATOM 745 C C . LYS A 1 89 ? -4.288 -27.825 5.786 1.00 51.00 89 LYS A C 1
ATOM 747 O O . LYS A 1 89 ? -3.208 -27.712 5.203 1.00 51.00 89 LYS A O 1
ATOM 752 N N . ASP A 1 90 ? -4.444 -28.034 7.090 1.00 51.50 90 ASP A N 1
ATOM 753 C CA . ASP A 1 90 ? -3.367 -28.416 8.012 1.00 51.50 90 ASP A CA 1
ATOM 754 C C . ASP A 1 90 ? -2.735 -29.761 7.622 1.00 51.50 90 ASP A C 1
ATOM 756 O O . ASP A 1 90 ? -3.466 -30.625 7.072 1.00 51.50 90 ASP A O 1
#

Secondary structure (DSSP, 8-state):
--HHHHHHHHHHHHHHHHHHHHTT----HHHHHHHHHHHHHHHHHHHHHHHHHHHSTT---HHHHHHHHHHHHHHHHHHHH---------

Radius of gyration: 16.65 Å; Cα contacts (8 Å, |Δi|>4): 43; chains: 1; bounding box: 35×46×37 Å

Nearest PDB structures (foldseek):
  5n2s-assembly1_A  TM=3.235E-01  e=8.449E+00  Escherichia coli

Solvent-accessible surface area (backbone atoms only — not comparable to full-atom values): 5311 Å² total; per-residue (Å²): 131,61,72,66,58,54,53,53,49,53,52,52,49,54,57,52,46,54,58,23,59,79,65,73,48,92,72,62,59,68,63,52,48,43,51,47,66,28,44,49,63,52,54,51,49,52,55,49,52,51,52,44,48,72,77,44,68,83,72,76,55,68,68,61,53,52,53,54,50,51,54,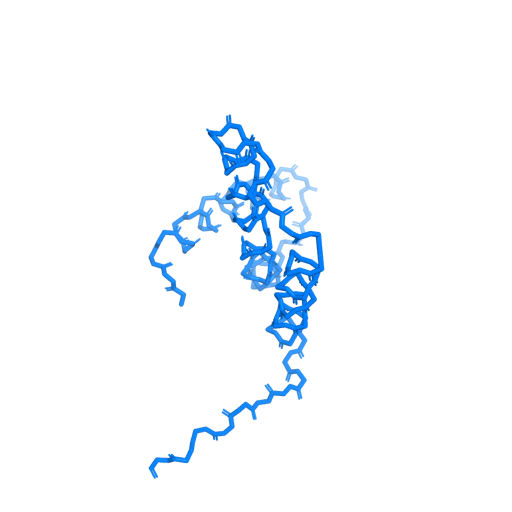43,49,53,51,18,50,32,64,57,71,54,79,70,78,83,78,79,78,129

Foldseek 3Di:
DDPVLVVVLVVVLVVVVVVCVVVVHDDDSVLSSLLSVLCVVLVVLVVVVVVCCVVPNPPDDPVVSVVVNVVSNVVSVCSNVVPDDPPDDD